Protein AF-A0A948DH48-F1 (afdb_monomer_lite)

Radius of gyration: 25.64 Å; chains: 1; bounding box: 51×53×88 Å

Sequence (160 aa):
MRPRLNHTTLLLLVTALALVAIILTGCGGGDRTSSSGTTPAGSTTSPGTAPTTPSGGTQPTAPQTGPATTPSGNETTDVEAASAAAVADAKATSPGLGDLRVLAVEVVGDWARVDMQPADGSADKASWLLRKVDGSWQVVDRGTTLLPADHPDAPPSVFQ

Structure (mmCIF, N/CA/C/O backbone):
data_AF-A0A948DH48-F1
#
_entry.id   AF-A0A948DH48-F1
#
loop_
_atom_site.group_PDB
_atom_site.id
_atom_site.type_symbol
_atom_site.label_atom_id
_atom_site.label_alt_id
_atom_site.label_comp_id
_atom_site.label_asym_id
_atom_site.label_entity_id
_atom_site.label_seq_id
_atom_site.pdbx_PDB_ins_code
_atom_site.Cartn_x
_atom_site.Cartn_y
_atom_site.Cartn_z
_atom_site.occupancy
_atom_site.B_iso_or_equiv
_atom_site.auth_seq_id
_atom_site.auth_comp_id
_atom_site.auth_asym_id
_atom_site.auth_atom_id
_atom_site.pdbx_PDB_model_num
ATOM 1 N N . MET A 1 1 ? 28.285 -14.414 42.733 1.00 48.72 1 MET A N 1
ATOM 2 C CA . MET A 1 1 ? 27.847 -13.518 41.640 1.00 48.72 1 MET A CA 1
ATOM 3 C C . MET A 1 1 ? 26.972 -14.333 40.698 1.00 48.72 1 MET A C 1
ATOM 5 O O . MET A 1 1 ? 27.466 -15.306 40.151 1.00 48.72 1 MET A O 1
ATOM 9 N N . ARG A 1 2 ? 25.666 -14.044 40.608 1.00 41.66 2 ARG A N 1
ATOM 10 C CA . ARG A 1 2 ? 24.741 -14.771 39.717 1.00 41.66 2 ARG A CA 1
ATOM 11 C C . ARG A 1 2 ? 24.618 -13.989 38.402 1.00 41.66 2 ARG A C 1
ATOM 13 O O . ARG A 1 2 ? 24.299 -12.802 38.484 1.00 41.66 2 ARG A O 1
ATOM 20 N N . PRO A 1 3 ? 24.879 -14.590 37.230 1.00 53.75 3 PRO A N 1
ATOM 21 C CA . PRO A 1 3 ? 24.702 -13.899 35.960 1.00 53.75 3 PRO A CA 1
ATOM 22 C C . PRO A 1 3 ? 23.211 -13.622 35.740 1.00 53.75 3 PRO A C 1
ATOM 24 O O . PRO A 1 3 ? 22.376 -14.517 35.876 1.00 53.75 3 PRO A O 1
ATOM 27 N N . ARG A 1 4 ? 22.868 -12.364 35.447 1.00 53.03 4 ARG A N 1
ATOM 28 C CA . ARG A 1 4 ? 21.520 -11.991 35.010 1.00 53.03 4 ARG A CA 1
ATOM 29 C C . ARG A 1 4 ? 21.376 -12.432 33.557 1.00 53.03 4 ARG A C 1
ATOM 31 O O . ARG A 1 4 ? 22.056 -11.905 32.684 1.00 53.03 4 ARG A O 1
ATOM 38 N N . LEU A 1 5 ? 20.544 -13.443 33.331 1.00 54.69 5 LEU A N 1
ATOM 39 C CA . LEU A 1 5 ? 20.201 -13.921 31.998 1.00 54.69 5 LEU A CA 1
ATOM 40 C C . LEU A 1 5 ? 19.277 -12.880 31.348 1.00 54.69 5 LEU A C 1
ATOM 42 O O . LEU A 1 5 ? 18.182 -12.621 31.849 1.00 54.69 5 LEU A O 1
ATOM 46 N N . ASN A 1 6 ? 19.744 -12.243 30.276 1.00 52.66 6 ASN A N 1
ATOM 47 C CA . ASN A 1 6 ? 18.990 -11.215 29.568 1.00 52.66 6 ASN A CA 1
ATOM 48 C C . ASN A 1 6 ? 17.821 -11.857 28.809 1.00 52.66 6 ASN A C 1
ATOM 50 O O . ASN A 1 6 ? 18.000 -12.829 28.076 1.00 52.66 6 ASN A O 1
ATOM 54 N N . HIS A 1 7 ? 16.624 -11.291 28.977 1.00 50.44 7 HIS A N 1
ATOM 55 C CA . HIS A 1 7 ? 15.368 -11.764 28.375 1.00 50.44 7 HIS A CA 1
ATOM 56 C C . HIS A 1 7 ? 15.462 -11.929 26.846 1.00 50.44 7 HIS A C 1
ATOM 58 O O . HIS A 1 7 ? 14.863 -12.831 26.266 1.00 50.44 7 HIS A O 1
ATOM 64 N N . THR A 1 8 ? 16.294 -11.110 26.204 1.00 52.72 8 THR A N 1
ATOM 65 C CA . THR A 1 8 ? 16.570 -11.128 24.764 1.00 52.72 8 THR A CA 1
ATOM 66 C C . THR A 1 8 ? 17.224 -12.427 24.287 1.00 52.72 8 THR A C 1
ATOM 68 O O . THR A 1 8 ? 16.989 -12.857 23.163 1.00 52.72 8 THR A O 1
ATOM 71 N N . THR A 1 9 ? 18.019 -13.086 25.134 1.00 54.59 9 THR A N 1
ATOM 72 C CA . THR A 1 9 ? 18.718 -14.330 24.776 1.00 54.59 9 THR A CA 1
ATOM 73 C C . THR A 1 9 ? 17.795 -15.548 24.849 1.00 54.59 9 THR A C 1
ATOM 75 O O . THR A 1 9 ? 17.996 -16.510 24.114 1.00 54.59 9 THR A O 1
ATOM 78 N N . LEU A 1 10 ? 16.753 -15.504 25.689 1.00 54.75 10 LEU A N 1
ATOM 79 C CA . LEU A 1 10 ? 15.770 -16.586 25.791 1.00 54.75 10 LEU A CA 1
ATOM 80 C C . LEU A 1 10 ? 14.852 -16.626 24.557 1.00 54.75 10 LEU A C 1
ATOM 82 O O . LEU A 1 10 ? 14.521 -17.702 24.068 1.00 54.75 10 LEU A O 1
ATOM 86 N N . LEU A 1 11 ? 14.482 -15.453 24.028 1.00 53.88 11 LEU A N 1
ATOM 87 C CA . LEU A 1 11 ? 13.540 -15.340 22.910 1.00 53.88 11 LEU A CA 1
ATOM 88 C C . LEU A 1 11 ? 14.125 -15.875 21.592 1.00 53.88 11 LEU A C 1
ATOM 90 O O . LEU A 1 11 ? 13.418 -16.522 20.829 1.00 53.88 11 LEU A O 1
ATOM 94 N N . LEU A 1 12 ? 15.430 -15.682 21.371 1.00 55.31 12 LEU A N 1
ATOM 95 C CA . LEU A 1 12 ? 16.155 -16.137 20.174 1.00 55.31 12 LEU A CA 1
ATOM 96 C C . LEU A 1 12 ? 16.252 -17.671 20.060 1.00 55.31 12 LEU A C 1
ATOM 98 O O . LEU A 1 12 ? 16.348 -18.210 18.960 1.00 55.31 12 LEU A O 1
ATOM 102 N N . LEU A 1 13 ? 16.215 -18.381 21.190 1.00 53.19 13 LEU A N 1
ATOM 103 C CA . LEU A 1 13 ? 16.349 -19.841 21.231 1.00 53.19 13 LEU A CA 1
ATOM 104 C C . LEU A 1 13 ? 15.022 -20.557 20.927 1.00 53.19 13 LEU A C 1
ATOM 106 O O . LEU A 1 13 ? 15.030 -21.665 20.397 1.00 53.19 13 LEU A O 1
ATOM 110 N N . VAL A 1 14 ? 13.884 -19.909 21.204 1.00 56.72 14 VAL A N 1
ATOM 111 C CA . VAL A 1 14 ? 12.546 -20.467 20.938 1.00 56.72 14 VAL A CA 1
ATOM 112 C C . VAL A 1 14 ? 12.178 -20.358 19.453 1.00 56.72 14 VAL A C 1
ATOM 114 O O . VAL A 1 14 ? 11.611 -21.297 18.897 1.00 56.72 14 VAL A O 1
ATOM 117 N N . THR A 1 15 ? 12.557 -19.275 18.768 1.00 54.25 15 THR A N 1
ATOM 118 C CA . THR A 1 15 ? 12.265 -19.087 17.333 1.00 54.25 15 THR A CA 1
ATOM 119 C C . THR A 1 15 ? 13.038 -20.048 16.430 1.00 54.25 15 THR A C 1
ATOM 121 O O . THR A 1 15 ? 12.503 -20.494 15.417 1.00 54.25 15 THR A O 1
ATOM 124 N N . ALA A 1 16 ? 14.262 -20.432 16.805 1.00 52.88 16 ALA A N 1
ATOM 125 C CA . ALA A 1 16 ? 15.068 -21.368 16.018 1.00 52.88 16 ALA A CA 1
ATOM 126 C C . ALA A 1 16 ? 14.474 -22.791 15.971 1.00 52.88 16 ALA A C 1
ATOM 128 O O . ALA A 1 16 ? 14.687 -23.512 14.998 1.00 52.88 16 ALA A O 1
ATOM 129 N N . LEU A 1 17 ? 13.697 -23.195 16.985 1.00 50.69 17 LEU A N 1
ATOM 130 C CA . LEU A 1 17 ? 13.110 -24.538 17.050 1.00 50.69 17 LEU A CA 1
ATOM 131 C C . LEU A 1 17 ? 11.826 -24.676 16.208 1.00 50.69 17 LEU A C 1
ATOM 133 O O . LEU A 1 17 ? 11.501 -25.775 15.766 1.00 50.69 17 LEU A O 1
ATOM 137 N N . ALA A 1 18 ? 11.117 -23.575 15.936 1.00 53.22 18 ALA A N 1
ATOM 138 C CA . ALA A 1 18 ? 9.868 -23.593 15.168 1.00 53.22 18 ALA A CA 1
ATOM 139 C C . ALA A 1 18 ? 10.085 -23.721 13.645 1.00 53.22 18 ALA A C 1
ATOM 141 O O . ALA A 1 18 ? 9.220 -24.241 12.943 1.00 53.22 18 ALA A O 1
ATOM 142 N N . LEU A 1 19 ? 11.248 -23.307 13.127 1.00 50.62 19 LEU A N 1
ATOM 143 C CA . LEU A 1 19 ? 11.520 -23.303 11.683 1.00 50.62 19 LEU A CA 1
ATOM 144 C C . LEU A 1 19 ? 11.799 -24.705 11.101 1.00 50.62 19 LEU A C 1
ATOM 146 O O . LEU A 1 19 ? 11.652 -24.920 9.902 1.00 50.62 19 LEU A O 1
ATOM 150 N N . VAL A 1 20 ? 12.176 -25.680 11.937 1.00 53.88 20 VAL A N 1
ATOM 151 C CA . VAL A 1 20 ? 12.542 -27.039 11.489 1.00 53.88 20 VAL A CA 1
ATOM 152 C C . VAL A 1 20 ? 11.309 -27.914 11.196 1.00 53.88 20 VAL A C 1
ATOM 154 O O . VAL A 1 20 ? 11.410 -28.894 10.462 1.00 53.88 20 VAL A O 1
ATOM 157 N N . ALA A 1 21 ? 10.120 -27.552 11.692 1.00 51.25 21 ALA A N 1
ATOM 158 C CA . ALA A 1 21 ? 8.915 -28.379 11.560 1.00 51.25 21 ALA A CA 1
ATOM 159 C C . ALA A 1 21 ? 8.152 -28.223 10.224 1.00 51.25 21 ALA A C 1
ATOM 161 O O . ALA A 1 21 ? 7.293 -29.049 9.923 1.00 51.25 21 ALA A O 1
ATOM 162 N N . ILE A 1 22 ? 8.444 -27.203 9.408 1.00 56.78 22 ILE A N 1
ATOM 163 C CA . ILE A 1 22 ? 7.608 -26.851 8.237 1.00 56.78 22 ILE A CA 1
ATOM 164 C C . ILE A 1 22 ? 8.054 -27.566 6.942 1.00 56.78 22 ILE A C 1
ATOM 166 O O . ILE A 1 22 ? 7.313 -27.619 5.968 1.00 56.78 22 ILE A O 1
ATOM 170 N N . ILE A 1 23 ? 9.223 -28.213 6.919 1.00 54.69 23 ILE A N 1
ATOM 171 C CA . ILE A 1 23 ? 9.813 -28.765 5.678 1.00 54.69 23 ILE A CA 1
ATOM 172 C C . ILE A 1 23 ? 9.351 -30.211 5.360 1.00 54.69 23 ILE A C 1
ATOM 174 O O . ILE A 1 23 ? 9.916 -30.867 4.489 1.00 54.69 23 ILE A O 1
ATOM 178 N N . LEU A 1 24 ? 8.333 -30.745 6.052 1.00 54.69 24 LEU A N 1
ATOM 179 C CA . LEU A 1 24 ? 7.914 -32.162 5.954 1.00 54.69 24 LEU A CA 1
ATOM 180 C C . LEU A 1 24 ? 6.470 -32.406 5.471 1.00 54.69 24 LEU A C 1
ATOM 182 O O . LEU A 1 24 ? 5.995 -33.538 5.505 1.00 54.69 24 LEU A O 1
ATOM 186 N N . THR A 1 25 ? 5.767 -31.395 4.964 1.00 60.28 25 THR A N 1
ATOM 187 C CA . THR A 1 25 ? 4.456 -31.562 4.301 1.00 60.28 25 THR A CA 1
ATOM 188 C C . THR A 1 25 ? 4.503 -30.848 2.954 1.00 60.28 25 THR A C 1
ATOM 190 O O . THR A 1 25 ? 4.739 -29.655 2.904 1.00 60.28 25 THR A O 1
ATOM 193 N N . GLY A 1 26 ? 4.332 -31.456 1.791 1.00 46.44 26 GLY A N 1
ATOM 194 C CA . GLY A 1 26 ? 4.020 -32.820 1.407 1.00 46.44 26 GLY A CA 1
ATOM 195 C C . GLY A 1 26 ? 3.822 -32.776 -0.109 1.00 46.44 26 GLY A C 1
ATOM 196 O O . GLY A 1 26 ? 3.038 -31.979 -0.615 1.00 46.44 26 GLY A O 1
ATOM 197 N N . CYS A 1 27 ? 4.583 -33.594 -0.831 1.00 56.59 27 CYS A N 1
ATOM 198 C CA . CYS A 1 27 ? 4.373 -33.884 -2.243 1.00 56.59 27 CYS A CA 1
ATOM 199 C C . CYS A 1 27 ? 3.009 -34.577 -2.401 1.00 56.59 27 CYS A C 1
ATOM 201 O O . CYS A 1 27 ? 2.744 -35.562 -1.713 1.00 56.59 27 CYS A O 1
ATOM 203 N N . GLY A 1 28 ? 2.147 -34.070 -3.279 1.00 49.44 28 GLY A N 1
ATOM 204 C CA . GLY A 1 28 ? 0.818 -34.627 -3.520 1.00 49.44 28 GLY A CA 1
ATOM 205 C C . GLY A 1 28 ? 0.346 -34.305 -4.928 1.00 49.44 28 GLY A C 1
ATOM 206 O O . GLY A 1 28 ? -0.387 -33.345 -5.133 1.00 49.44 28 GLY A O 1
ATOM 207 N N . GLY A 1 29 ? 0.828 -35.084 -5.896 1.00 51.12 29 GLY A N 1
ATOM 208 C CA . GLY A 1 29 ? 0.372 -35.039 -7.281 1.00 51.12 29 GLY A CA 1
ATOM 209 C C . GLY A 1 29 ? -1.050 -35.576 -7.461 1.00 51.12 29 GLY A C 1
ATOM 210 O O . GLY A 1 29 ? -1.546 -36.369 -6.661 1.00 51.12 29 GLY A O 1
ATOM 211 N N . GLY A 1 30 ? -1.678 -35.160 -8.559 1.00 45.44 30 GLY A N 1
ATOM 212 C CA . GLY A 1 30 ? -2.974 -35.653 -9.007 1.00 45.44 30 GLY A CA 1
ATOM 213 C C . GLY A 1 30 ? -3.288 -35.158 -10.416 1.00 45.44 30 GLY A C 1
ATOM 214 O O . GLY A 1 30 ? -3.809 -34.062 -10.591 1.00 45.44 30 GLY A O 1
ATOM 215 N N . ASP A 1 31 ? -2.933 -35.966 -11.413 1.00 49.75 31 ASP A N 1
ATOM 216 C CA . ASP A 1 31 ? -3.274 -35.776 -12.821 1.00 49.75 31 ASP A CA 1
ATOM 217 C C . ASP A 1 31 ? -4.766 -36.030 -13.137 1.00 49.75 31 ASP A C 1
ATOM 219 O O . ASP A 1 31 ? -5.429 -36.856 -12.512 1.00 49.75 31 ASP A O 1
ATOM 223 N N . ARG A 1 32 ? -5.170 -35.456 -14.282 1.00 49.25 32 ARG A N 1
ATOM 224 C CA . ARG A 1 32 ? -6.288 -35.790 -15.196 1.00 49.25 32 ARG A CA 1
ATOM 225 C C . ARG A 1 32 ? -7.692 -35.323 -14.808 1.00 49.25 32 ARG A C 1
ATOM 227 O O . ARG A 1 32 ? -8.291 -35.814 -13.864 1.00 49.25 32 ARG A O 1
ATOM 234 N N . THR A 1 33 ? -8.309 -34.566 -15.720 1.00 52.03 33 THR A N 1
ATOM 235 C CA . THR A 1 33 ? -9.432 -35.073 -16.535 1.00 52.03 33 THR A CA 1
ATOM 236 C C . THR A 1 33 ? -9.584 -34.222 -17.799 1.00 52.03 33 THR A C 1
ATOM 238 O O . THR A 1 33 ? -9.807 -33.017 -17.736 1.00 52.03 33 THR A O 1
ATOM 241 N N . SER A 1 34 ? -9.456 -34.875 -18.955 1.00 50.62 34 SER A N 1
ATOM 242 C CA . SER A 1 34 ? -9.863 -34.358 -20.260 1.00 50.62 34 SER A CA 1
ATOM 243 C C . SER A 1 34 ? -11.387 -34.325 -20.356 1.00 50.62 34 SER A C 1
ATOM 245 O O . SER A 1 34 ? -12.053 -35.278 -19.956 1.00 50.62 34 SER A O 1
ATOM 247 N N . SER A 1 35 ? -11.951 -33.301 -20.986 1.00 51.69 35 SER A N 1
ATOM 248 C CA . SER A 1 35 ? -13.254 -33.424 -21.641 1.00 51.69 35 SER A CA 1
ATOM 249 C C . SER A 1 35 ? -13.230 -32.671 -22.959 1.00 51.69 35 SER A C 1
ATOM 251 O O . SER A 1 35 ? -13.118 -31.451 -23.016 1.00 51.69 35 SER A O 1
ATOM 253 N N . SER A 1 36 ? -13.272 -33.471 -24.017 1.00 52.88 36 SER A N 1
ATOM 254 C CA . SER A 1 36 ? -13.459 -33.084 -25.404 1.00 52.88 36 SER A CA 1
ATOM 255 C C . SER A 1 36 ? -14.891 -32.594 -25.628 1.00 52.88 36 SER A C 1
ATOM 257 O O . SER A 1 36 ? -15.838 -33.215 -25.151 1.00 52.88 36 SER A O 1
ATOM 259 N N . GLY A 1 37 ? -15.047 -31.534 -26.419 1.00 45.78 37 GLY A N 1
ATOM 260 C CA . GLY A 1 37 ? -16.333 -31.069 -26.937 1.00 45.78 37 GLY A CA 1
ATOM 261 C C . GLY A 1 37 ? -16.129 -30.266 -28.223 1.00 45.78 37 GLY A C 1
ATOM 262 O O . GLY A 1 37 ? -15.739 -29.106 -28.186 1.00 45.78 37 GLY A O 1
ATOM 263 N N . THR A 1 38 ? -16.348 -30.931 -29.352 1.00 45.53 38 THR A N 1
ATOM 264 C CA . THR A 1 38 ? -16.116 -30.540 -30.759 1.00 45.53 38 THR A CA 1
ATOM 265 C C . THR A 1 38 ? -17.431 -29.946 -31.338 1.00 45.53 38 THR A C 1
ATOM 267 O O . THR A 1 38 ? -18.441 -30.634 -31.266 1.00 45.53 38 THR A O 1
ATOM 270 N N . THR A 1 39 ? -17.505 -28.650 -31.740 1.00 51.62 39 THR A N 1
ATOM 271 C CA . THR A 1 39 ? -17.541 -28.117 -33.156 1.00 51.62 39 THR A CA 1
ATOM 272 C C . THR A 1 39 ? -18.981 -27.971 -33.752 1.00 51.62 39 THR A C 1
ATOM 274 O O . THR A 1 39 ? -19.876 -28.615 -33.221 1.00 51.62 39 THR A O 1
ATOM 277 N N . PRO A 1 40 ? -19.269 -27.292 -34.902 1.00 61.12 40 PRO A N 1
ATOM 278 C CA . PRO A 1 40 ? -19.089 -25.889 -35.370 1.00 61.12 40 PRO A CA 1
ATOM 279 C C . PRO A 1 40 ? -20.391 -25.211 -35.945 1.00 61.12 40 PRO A C 1
ATOM 281 O O . PRO A 1 40 ? -21.474 -25.781 -35.878 1.00 61.12 40 PRO A O 1
ATOM 284 N N . ALA A 1 41 ? -20.194 -24.076 -36.660 1.00 44.56 41 ALA A N 1
ATOM 285 C CA . ALA A 1 41 ? -21.046 -23.357 -37.649 1.00 44.56 41 ALA A CA 1
ATOM 286 C C . ALA A 1 41 ? -22.045 -22.331 -37.072 1.00 44.56 41 ALA A C 1
ATOM 288 O O . ALA A 1 41 ? -22.711 -22.604 -36.089 1.00 44.56 41 ALA A O 1
ATOM 289 N N . GLY A 1 42 ? -22.249 -21.119 -37.598 1.00 43.75 42 GLY A N 1
ATOM 290 C CA . GLY A 1 42 ? -21.878 -20.436 -38.849 1.00 43.75 42 GLY A CA 1
ATOM 291 C C . GLY A 1 42 ? -22.971 -19.377 -39.101 1.00 43.75 42 GLY A C 1
ATOM 292 O O . GLY A 1 42 ? -24.148 -19.699 -38.977 1.00 43.75 42 GLY A O 1
ATOM 293 N N . SER A 1 43 ? -22.669 -18.089 -39.284 1.00 46.66 43 SER A N 1
ATOM 294 C CA . SER A 1 43 ? -22.810 -17.337 -40.554 1.00 46.66 43 SER A CA 1
ATOM 295 C C . SER A 1 43 ? -22.310 -15.907 -40.275 1.00 46.66 43 SER A C 1
ATOM 297 O O . SER A 1 43 ? -22.710 -15.312 -39.283 1.00 46.66 43 SER A O 1
ATOM 299 N N . THR A 1 44 ? -21.272 -15.385 -40.927 1.00 50.66 44 THR A N 1
ATOM 300 C CA . THR A 1 44 ? -21.265 -14.740 -42.255 1.00 50.66 44 THR A CA 1
ATOM 301 C C . THR A 1 44 ? -22.277 -13.598 -42.412 1.00 50.66 44 THR A C 1
ATOM 303 O O . THR A 1 44 ? -23.415 -13.841 -42.783 1.00 50.66 44 THR A O 1
ATOM 306 N N . THR A 1 45 ? -21.804 -12.357 -42.253 1.00 42.81 45 THR A N 1
ATOM 307 C CA . THR A 1 45 ? -22.101 -11.229 -43.160 1.00 42.81 45 THR A CA 1
ATOM 308 C C . THR A 1 45 ? -21.006 -10.166 -43.025 1.00 42.81 45 THR A C 1
ATOM 310 O O . THR A 1 45 ? -20.683 -9.715 -41.933 1.00 42.81 45 THR A O 1
ATOM 313 N N . SER A 1 46 ? -20.434 -9.800 -44.164 1.00 46.62 46 SER A N 1
ATOM 314 C CA . SER A 1 46 ? -19.515 -8.688 -44.458 1.00 46.62 46 SER A CA 1
ATOM 315 C C . SER A 1 46 ? -19.961 -8.167 -45.847 1.00 46.62 46 SER A C 1
ATOM 317 O O . SER A 1 46 ? -20.680 -8.926 -46.510 1.00 46.62 46 SER A O 1
ATOM 319 N N . PRO A 1 47 ? -19.564 -6.994 -46.389 1.00 63.34 47 PRO A N 1
ATOM 320 C CA . PRO A 1 47 ? -18.713 -5.918 -45.864 1.00 63.34 47 PRO A CA 1
ATOM 321 C C . PRO A 1 47 ? -19.313 -4.495 -46.049 1.00 63.34 47 PRO A C 1
ATOM 323 O O . PRO A 1 47 ? -20.311 -4.297 -46.738 1.00 63.34 47 PRO A O 1
ATOM 326 N N . GLY A 1 48 ? -18.645 -3.477 -45.495 1.00 38.22 48 GLY A N 1
ATOM 327 C CA . GLY A 1 48 ? -18.919 -2.061 -45.775 1.00 38.22 48 GLY A CA 1
ATOM 328 C C . GLY A 1 48 ? -17.746 -1.149 -45.401 1.00 38.22 48 GLY A C 1
ATOM 329 O O . GLY A 1 48 ? -17.659 -0.669 -44.279 1.00 38.22 48 GLY A O 1
ATOM 330 N N . THR A 1 49 ? -16.835 -0.966 -46.356 1.00 44.53 49 THR A N 1
ATOM 331 C CA . THR A 1 49 ? -15.705 -0.013 -46.458 1.00 44.53 49 THR A CA 1
ATOM 332 C C . THR A 1 49 ? -16.183 1.437 -46.199 1.00 44.53 49 THR A C 1
ATOM 334 O O . THR A 1 49 ? -17.295 1.769 -46.589 1.00 44.53 49 THR A O 1
ATOM 337 N N . ALA A 1 50 ? -15.451 2.375 -45.580 1.00 46.75 50 ALA A N 1
ATOM 338 C CA . ALA A 1 50 ? -1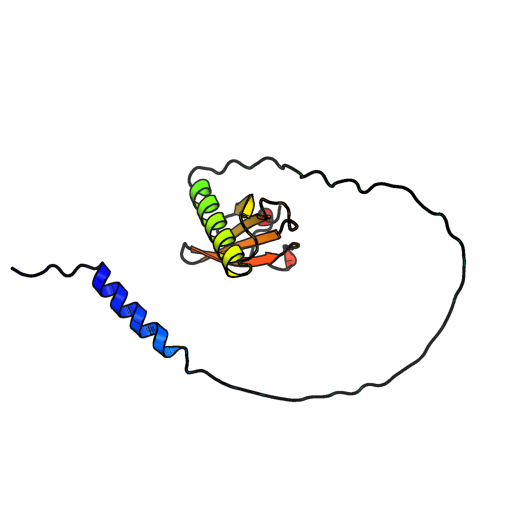4.160 2.940 -45.993 1.00 46.75 50 ALA A CA 1
ATOM 339 C C . ALA A 1 50 ? -13.589 3.919 -44.917 1.00 46.75 50 ALA A C 1
ATOM 341 O O . ALA A 1 50 ? -14.294 4.249 -43.964 1.00 46.75 50 ALA A O 1
ATOM 342 N N . PRO A 1 51 ? -12.321 4.370 -45.047 1.00 61.06 51 PRO A N 1
ATOM 343 C CA . PRO A 1 51 ? -11.488 4.882 -43.958 1.00 61.06 51 PRO A CA 1
ATOM 344 C C . PRO A 1 51 ? -11.392 6.416 -43.901 1.00 61.06 51 PRO A C 1
ATOM 346 O O . PRO A 1 51 ? -11.414 7.083 -44.933 1.00 61.06 51 PRO A O 1
ATOM 349 N N . THR A 1 52 ? -11.116 6.955 -42.711 1.00 45.31 52 THR A N 1
ATOM 350 C CA . THR A 1 52 ? -10.459 8.264 -42.545 1.00 45.31 52 THR A CA 1
ATOM 351 C C . THR A 1 52 ? -9.465 8.225 -41.386 1.00 45.31 52 THR A C 1
ATOM 353 O O . THR A 1 52 ? -9.814 7.966 -40.238 1.00 45.31 52 THR A O 1
ATOM 356 N N . THR A 1 53 ? -8.211 8.459 -41.756 1.00 48.12 53 THR A N 1
ATOM 357 C CA . THR A 1 53 ? -6.993 8.643 -40.957 1.00 48.12 53 THR A CA 1
ATOM 358 C C . THR A 1 53 ? -6.963 10.060 -40.312 1.00 48.12 53 THR A C 1
ATOM 360 O O . THR A 1 53 ? -7.923 10.812 -40.458 1.00 48.12 53 THR A O 1
ATOM 363 N N . PRO A 1 54 ? -5.862 10.493 -39.666 1.00 63.50 54 PRO A N 1
ATOM 364 C CA . PRO A 1 54 ? -5.624 10.534 -38.222 1.00 63.50 54 PRO A CA 1
ATOM 365 C C . PRO A 1 54 ? -5.630 11.964 -37.636 1.00 63.50 54 PRO A C 1
ATOM 367 O O . PRO A 1 54 ? -5.477 12.939 -38.365 1.00 63.50 54 PRO A O 1
ATOM 370 N N . SER A 1 55 ? -5.704 12.078 -36.308 1.00 42.94 55 SER A N 1
ATOM 371 C CA . SER A 1 55 ? -5.136 13.136 -35.433 1.00 42.94 55 SER A CA 1
ATOM 372 C C . SER A 1 55 ? -5.885 13.016 -34.108 1.00 42.94 55 SER A C 1
ATOM 374 O O . SER A 1 55 ? -7.105 13.034 -34.093 1.00 42.94 55 SER A O 1
ATOM 376 N N . GLY A 1 56 ? -5.260 12.753 -32.973 1.00 41.19 56 GLY A N 1
ATOM 377 C CA . GLY A 1 56 ? -4.150 13.505 -32.414 1.00 41.19 56 GLY A CA 1
ATOM 378 C C . GLY A 1 56 ? -4.629 13.912 -31.024 1.00 41.19 56 GLY A C 1
ATOM 379 O O . GLY A 1 56 ? -5.617 14.627 -30.903 1.00 41.19 56 GLY A O 1
ATOM 380 N N . GLY A 1 57 ? -3.992 13.378 -29.988 1.00 37.94 57 GLY A N 1
ATOM 381 C CA . GLY A 1 57 ? -4.393 13.639 -28.612 1.00 37.94 57 GLY A CA 1
ATOM 382 C C . GLY A 1 57 ? -4.164 12.450 -27.697 1.00 37.94 57 GLY A C 1
ATOM 383 O O . GLY A 1 57 ? -5.092 11.979 -27.051 1.00 37.94 57 GLY A O 1
ATOM 384 N N . THR A 1 58 ? -2.922 11.980 -27.595 1.00 44.81 58 THR A N 1
ATOM 385 C CA . THR A 1 58 ? -2.419 11.511 -26.302 1.00 44.81 58 THR A CA 1
ATOM 386 C C . THR A 1 58 ? -2.510 12.712 -25.368 1.00 44.81 58 THR A C 1
ATOM 388 O O . THR A 1 58 ? -1.594 13.526 -25.291 1.00 44.81 58 THR A O 1
ATOM 391 N N . GLN A 1 59 ? -3.668 12.898 -24.739 1.00 42.28 59 GLN A N 1
ATOM 392 C CA . GLN A 1 59 ? -3.769 13.783 -23.596 1.00 42.28 59 GLN A CA 1
ATOM 393 C C . GLN A 1 59 ? -3.012 13.070 -22.474 1.00 42.28 59 GLN A C 1
ATOM 395 O O . GLN A 1 59 ? -3.406 11.964 -22.099 1.00 42.28 59 GLN A O 1
ATOM 400 N N . PRO A 1 60 ? -1.914 13.638 -21.950 1.00 44.56 60 PRO A N 1
ATOM 401 C CA . PRO A 1 60 ? -1.380 13.172 -20.689 1.00 44.56 60 PRO A CA 1
ATOM 402 C C . PRO A 1 60 ? -2.506 13.382 -19.683 1.00 44.56 60 PRO A C 1
ATOM 404 O O . PRO A 1 60 ? -2.937 14.519 -19.469 1.00 44.56 60 PRO A O 1
ATOM 407 N N . THR A 1 61 ? -3.029 12.306 -19.102 1.00 42.03 61 THR A N 1
ATOM 408 C CA . THR A 1 61 ? -3.762 12.422 -17.846 1.00 42.03 61 THR A CA 1
ATOM 409 C C . THR A 1 61 ? -2.770 13.054 -16.885 1.00 42.03 61 THR A C 1
ATOM 411 O O . THR A 1 61 ? -1.812 12.413 -16.456 1.00 42.03 61 THR A O 1
ATOM 414 N N . ALA A 1 62 ? -2.921 14.361 -16.667 1.00 41.62 62 ALA A N 1
ATOM 415 C CA . ALA A 1 62 ? -2.133 15.089 -15.696 1.00 41.62 62 ALA A CA 1
ATOM 416 C C . ALA A 1 62 ? -2.195 14.304 -14.378 1.00 41.62 62 ALA A C 1
ATOM 418 O O . ALA A 1 62 ? -3.277 13.809 -14.041 1.00 41.62 62 ALA A O 1
ATOM 419 N N . PRO A 1 63 ? -1.082 14.168 -13.640 1.00 43.62 63 PRO A N 1
ATOM 420 C CA . PRO A 1 63 ? -1.138 13.655 -12.285 1.00 43.62 63 PRO A CA 1
ATOM 421 C C . PRO A 1 63 ? -2.181 14.487 -11.542 1.00 43.62 63 PRO A C 1
ATOM 423 O O . PRO A 1 63 ? -1.999 15.692 -11.356 1.00 43.62 63 PRO A O 1
ATOM 426 N N . GLN A 1 64 ? -3.313 13.875 -11.190 1.00 40.62 64 GLN A N 1
ATOM 427 C CA . GLN A 1 64 ? -4.208 14.465 -10.212 1.00 40.62 64 GLN A CA 1
ATOM 428 C C . GLN A 1 64 ? -3.436 14.449 -8.901 1.00 40.62 64 GLN A C 1
ATOM 430 O O . GLN A 1 64 ? -3.453 13.477 -8.154 1.00 40.62 64 GLN A O 1
ATOM 435 N N . THR A 1 65 ? -2.725 15.541 -8.646 1.00 43.25 65 THR A N 1
ATOM 436 C CA . THR A 1 65 ? -2.324 15.937 -7.306 1.00 43.25 65 THR A CA 1
ATOM 437 C C . THR A 1 65 ? -3.617 16.298 -6.582 1.00 43.25 65 THR A C 1
ATOM 439 O O . THR A 1 65 ? -4.018 17.460 -6.529 1.00 43.25 65 THR A O 1
ATOM 442 N N . GLY A 1 66 ? -4.335 15.273 -6.118 1.00 42.97 66 GLY A N 1
ATOM 443 C CA . GLY A 1 66 ? -5.376 15.447 -5.119 1.00 4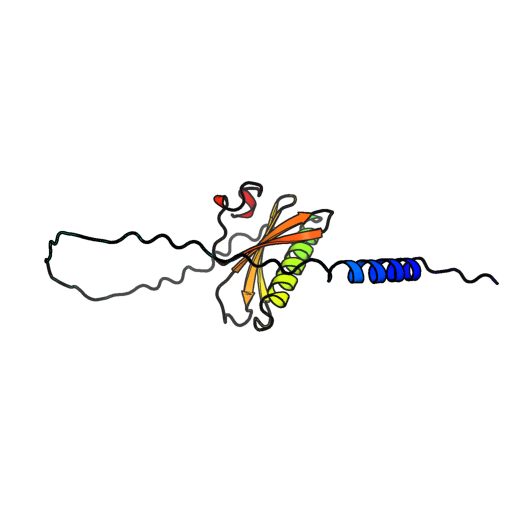2.97 66 GLY A CA 1
ATOM 444 C C . GLY A 1 66 ? -4.772 16.131 -3.888 1.00 42.97 66 GLY A C 1
ATOM 445 O O . GLY A 1 66 ? -3.556 16.048 -3.675 1.00 42.97 66 GLY A O 1
ATOM 446 N N . PRO A 1 67 ? -5.575 16.867 -3.106 1.00 39.25 67 PRO A N 1
ATOM 447 C CA . PRO A 1 67 ? -5.089 17.457 -1.871 1.00 39.25 67 PRO A CA 1
ATOM 448 C C . PRO A 1 67 ? -4.492 16.344 -1.009 1.00 39.25 67 PRO A C 1
ATOM 450 O O . PRO A 1 67 ? -5.177 15.383 -0.678 1.00 39.25 67 PRO A O 1
ATOM 453 N N . ALA A 1 68 ? -3.206 16.469 -0.683 1.00 49.16 68 ALA A N 1
ATOM 454 C CA . ALA A 1 68 ? -2.564 15.608 0.293 1.00 49.16 68 ALA A CA 1
ATOM 455 C C . ALA A 1 68 ? -3.279 15.829 1.629 1.00 49.16 68 ALA A C 1
ATOM 457 O O . ALA A 1 68 ? -3.093 16.862 2.283 1.00 49.16 68 ALA A O 1
ATOM 458 N N . THR A 1 69 ? -4.156 14.898 1.993 1.00 47.78 69 THR A N 1
ATOM 459 C CA . THR A 1 69 ? -4.819 14.889 3.291 1.00 47.78 69 THR A CA 1
ATOM 460 C C . THR A 1 69 ? -3.717 14.851 4.339 1.00 47.78 69 THR A C 1
ATOM 462 O O . THR A 1 69 ? -2.867 13.965 4.327 1.00 47.78 69 THR A O 1
ATOM 465 N N . THR A 1 70 ? -3.644 15.884 5.178 1.00 45.69 70 THR A N 1
ATOM 466 C CA . THR A 1 70 ? -2.609 15.975 6.211 1.00 45.69 70 THR A CA 1
ATOM 467 C C . THR A 1 70 ? -3.010 15.048 7.358 1.00 45.69 70 THR A C 1
ATOM 469 O O . THR 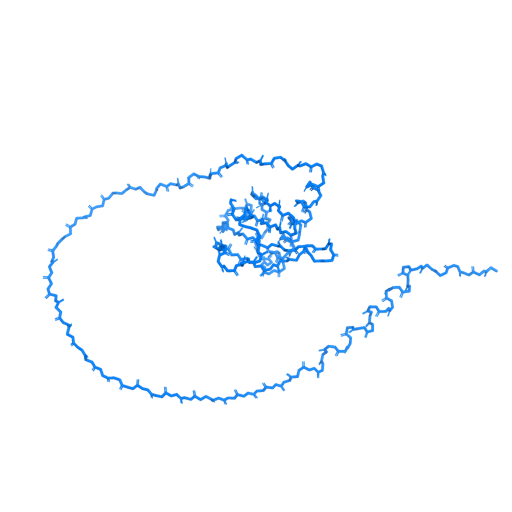A 1 70 ? -4.045 15.311 7.973 1.00 45.69 70 THR A O 1
ATOM 472 N N . PRO A 1 71 ? -2.239 13.986 7.647 1.00 49.50 71 PRO A N 1
ATOM 473 C CA . PRO A 1 71 ? -2.577 13.046 8.703 1.00 49.50 71 PRO A CA 1
ATOM 474 C C . PRO A 1 71 ? -2.471 13.715 10.081 1.00 49.50 71 PRO A C 1
ATOM 476 O O . PRO A 1 71 ? -1.533 14.461 10.375 1.00 49.50 71 PRO A O 1
ATOM 479 N N . SER A 1 72 ? -3.452 13.445 10.936 1.00 46.91 72 SER A N 1
ATOM 480 C CA . SER A 1 72 ? -3.450 13.767 12.360 1.00 46.91 72 SER A CA 1
ATOM 481 C C . SER A 1 72 ? -2.327 12.985 13.064 1.00 46.91 72 SER A C 1
ATOM 483 O O . SER A 1 72 ? -1.911 11.933 12.596 1.00 46.91 72 SER A O 1
ATOM 485 N N . GLY A 1 73 ? -1.788 13.459 14.191 1.00 44.66 73 GLY A N 1
ATOM 486 C CA . GLY A 1 73 ? -0.495 12.985 14.735 1.00 44.66 73 GLY A CA 1
ATOM 487 C C . GLY A 1 73 ? -0.314 11.467 14.966 1.00 44.66 73 GLY A C 1
ATOM 488 O O . GLY A 1 73 ? 0.823 11.005 14.962 1.00 44.66 73 GLY A O 1
ATOM 489 N N . ASN A 1 74 ? -1.396 10.690 15.119 1.00 60.44 74 ASN A N 1
ATOM 490 C CA . ASN A 1 74 ? -1.344 9.218 15.158 1.00 60.44 74 ASN A CA 1
ATOM 491 C C . ASN A 1 74 ? -1.367 8.574 13.758 1.00 60.44 74 ASN A C 1
ATOM 493 O O . ASN A 1 74 ? -0.756 7.528 13.557 1.00 60.44 74 ASN A O 1
ATOM 497 N N . GLU A 1 75 ? -2.032 9.204 12.788 1.00 62.44 75 GLU A N 1
ATOM 498 C CA . GLU A 1 75 ? -2.037 8.777 11.386 1.00 62.44 75 GLU A CA 1
ATOM 499 C C . GLU A 1 75 ? -0.639 8.898 10.773 1.00 62.44 75 GLU A C 1
ATOM 501 O O . GLU A 1 75 ? -0.281 8.082 9.936 1.00 62.44 75 GLU A O 1
ATOM 506 N N . THR A 1 76 ? 0.201 9.835 11.227 1.00 77.06 76 THR A N 1
ATOM 507 C CA . THR A 1 76 ? 1.582 9.963 10.726 1.00 77.06 76 THR A CA 1
ATOM 508 C C . THR A 1 76 ? 2.399 8.685 10.941 1.00 77.06 76 THR A C 1
ATOM 510 O O . THR A 1 76 ? 3.123 8.263 10.041 1.00 77.06 76 THR A O 1
ATOM 513 N N . THR A 1 77 ? 2.262 8.031 12.101 1.00 89.19 77 THR A N 1
ATOM 514 C CA . THR A 1 77 ? 2.957 6.762 12.380 1.00 89.19 77 THR A CA 1
ATOM 515 C C . THR A 1 77 ? 2.402 5.615 11.540 1.00 89.19 77 THR A C 1
ATOM 517 O O . THR A 1 77 ? 3.171 4.789 11.051 1.00 89.19 77 THR A O 1
ATOM 520 N N . ASP A 1 78 ? 1.086 5.565 11.335 1.00 93.19 78 ASP A N 1
ATOM 521 C CA . ASP A 1 78 ? 0.461 4.514 10.530 1.00 93.19 78 ASP A CA 1
ATOM 522 C C . ASP A 1 78 ? 0.741 4.674 9.032 1.00 93.19 78 ASP A C 1
ATOM 524 O O . ASP A 1 78 ? 1.016 3.681 8.364 1.00 93.19 78 ASP A O 1
ATOM 528 N N . VAL A 1 79 ? 0.779 5.908 8.523 1.00 94.94 79 VAL A N 1
ATOM 529 C CA . VAL A 1 79 ? 1.194 6.231 7.150 1.00 94.94 79 VAL A CA 1
ATOM 530 C C . VAL A 1 79 ? 2.632 5.777 6.900 1.00 94.94 79 VAL A C 1
ATOM 532 O O . VAL A 1 79 ? 2.898 5.119 5.892 1.00 94.94 79 VAL A O 1
ATOM 535 N N . GLU A 1 80 ? 3.562 6.083 7.810 1.00 95.38 80 GLU A N 1
ATOM 536 C CA . GLU A 1 80 ? 4.961 5.659 7.685 1.00 95.38 80 GLU A CA 1
ATOM 537 C C . GLU A 1 80 ? 5.088 4.130 7.738 1.00 95.38 80 GLU A C 1
ATOM 539 O O . GLU A 1 80 ? 5.749 3.534 6.887 1.00 95.38 80 GLU A O 1
ATOM 544 N N . ALA A 1 81 ? 4.411 3.480 8.689 1.00 96.50 81 ALA A N 1
ATOM 545 C CA . ALA A 1 81 ? 4.464 2.032 8.854 1.00 96.50 81 ALA A CA 1
ATOM 546 C C . ALA A 1 81 ? 3.839 1.277 7.666 1.00 96.50 81 ALA A C 1
ATOM 548 O O . ALA A 1 81 ? 4.424 0.304 7.185 1.00 96.50 81 ALA A O 1
ATOM 549 N N . ALA A 1 82 ? 2.691 1.735 7.155 1.00 97.38 82 ALA A N 1
ATOM 550 C CA . ALA A 1 82 ? 2.051 1.164 5.972 1.00 97.38 82 ALA A CA 1
ATOM 551 C C . ALA A 1 82 ? 2.924 1.354 4.723 1.00 97.38 82 ALA A C 1
ATOM 553 O O . ALA A 1 82 ? 3.134 0.408 3.962 1.00 97.38 82 ALA A O 1
ATOM 554 N N . SER A 1 83 ? 3.507 2.546 4.549 1.00 97.44 83 SER A N 1
ATOM 555 C CA . SER A 1 83 ? 4.438 2.828 3.449 1.00 97.44 83 SER A CA 1
ATOM 556 C C . SER A 1 83 ? 5.672 1.932 3.512 1.00 97.44 83 SER A C 1
ATOM 558 O O . SER A 1 83 ? 6.075 1.359 2.502 1.00 97.44 83 SER A O 1
ATOM 560 N N . ALA A 1 84 ? 6.263 1.768 4.697 1.00 97.19 84 ALA A N 1
ATOM 561 C CA . ALA A 1 84 ? 7.425 0.910 4.895 1.00 97.19 84 ALA A CA 1
ATOM 562 C C . ALA A 1 84 ? 7.112 -0.558 4.568 1.00 97.19 84 ALA A C 1
ATOM 564 O O . ALA A 1 84 ? 7.907 -1.214 3.893 1.00 97.19 84 ALA A O 1
ATOM 565 N N . ALA A 1 85 ? 5.947 -1.057 4.992 1.00 97.94 85 ALA A N 1
ATOM 566 C CA . ALA A 1 85 ? 5.493 -2.408 4.672 1.00 97.94 85 ALA A CA 1
ATOM 567 C C . ALA A 1 85 ? 5.291 -2.602 3.159 1.00 97.94 85 ALA A C 1
ATOM 569 O O . ALA A 1 85 ? 5.771 -3.589 2.599 1.00 97.94 85 ALA A O 1
ATOM 570 N N . ALA A 1 86 ? 4.662 -1.637 2.483 1.00 97.88 86 ALA A N 1
ATOM 571 C CA . ALA A 1 86 ? 4.466 -1.676 1.037 1.00 97.88 86 ALA A CA 1
ATOM 572 C C . ALA A 1 86 ? 5.804 -1.666 0.277 1.00 97.88 86 ALA A C 1
ATOM 574 O O . ALA A 1 86 ? 6.022 -2.488 -0.612 1.00 97.88 86 ALA A O 1
ATOM 575 N N . VAL A 1 87 ? 6.741 -0.787 0.655 1.00 97.25 87 VAL A N 1
ATOM 576 C CA . VAL A 1 87 ? 8.083 -0.724 0.049 1.00 97.25 87 VAL A CA 1
ATOM 577 C C . VAL A 1 87 ? 8.854 -2.026 0.271 1.00 97.25 87 VAL A C 1
ATOM 579 O O . VAL A 1 87 ? 9.529 -2.501 -0.645 1.00 97.25 87 VAL A O 1
ATOM 582 N N . ALA A 1 88 ? 8.773 -2.607 1.470 1.00 97.19 88 ALA A N 1
ATOM 583 C CA . ALA A 1 88 ? 9.427 -3.874 1.778 1.00 97.19 88 ALA A CA 1
ATOM 584 C C . ALA A 1 88 ? 8.893 -5.010 0.892 1.00 97.19 88 ALA A C 1
ATOM 586 O O . ALA A 1 88 ? 9.689 -5.746 0.308 1.00 97.19 88 ALA A O 1
ATOM 587 N N . ASP A 1 89 ? 7.572 -5.108 0.731 1.00 97.62 89 ASP A N 1
ATOM 588 C CA . ASP A 1 89 ? 6.938 -6.088 -0.153 1.00 97.62 89 ASP A CA 1
ATOM 589 C C . ASP A 1 89 ? 7.309 -5.870 -1.630 1.00 97.62 89 ASP A C 1
ATOM 591 O O . ASP A 1 89 ? 7.694 -6.813 -2.328 1.00 97.62 89 ASP A O 1
ATOM 595 N N . ALA A 1 90 ? 7.279 -4.623 -2.106 1.00 96.12 90 ALA A N 1
ATOM 596 C CA . ALA A 1 90 ? 7.655 -4.284 -3.475 1.00 96.12 90 ALA A CA 1
ATOM 597 C C . ALA A 1 90 ? 9.105 -4.696 -3.787 1.00 96.12 90 ALA A C 1
ATOM 599 O O . ALA A 1 90 ? 9.374 -5.331 -4.808 1.00 96.12 90 ALA A O 1
ATOM 600 N N . LYS A 1 91 ? 10.043 -4.414 -2.874 1.00 95.06 91 LYS A N 1
ATOM 601 C CA . LYS A 1 91 ? 11.450 -4.821 -3.017 1.00 95.06 91 LYS A CA 1
ATOM 602 C C . LYS A 1 91 ? 11.637 -6.333 -2.926 1.00 95.06 91 LYS A C 1
ATOM 604 O O . LYS A 1 91 ? 12.460 -6.883 -3.655 1.00 95.06 91 LYS A O 1
ATOM 609 N N . ALA A 1 92 ? 10.885 -7.008 -2.057 1.00 96.00 92 ALA A N 1
ATOM 610 C CA . ALA A 1 92 ? 10.952 -8.460 -1.917 1.00 96.00 92 ALA A CA 1
ATOM 611 C C . ALA A 1 92 ? 10.460 -9.181 -3.179 1.00 96.00 92 ALA A C 1
ATOM 613 O O . ALA A 1 92 ? 11.007 -10.213 -3.565 1.00 96.00 92 ALA A O 1
ATOM 614 N N . THR A 1 93 ? 9.440 -8.633 -3.834 1.00 93.75 93 THR A N 1
ATOM 615 C CA . THR A 1 93 ? 8.782 -9.280 -4.976 1.00 93.75 93 THR A CA 1
ATOM 616 C C . THR A 1 93 ? 9.298 -8.820 -6.327 1.00 93.75 93 THR A C 1
ATOM 618 O O . THR A 1 93 ? 9.088 -9.495 -7.333 1.00 93.75 93 THR A O 1
ATOM 621 N N . SER A 1 94 ? 10.016 -7.703 -6.371 1.00 90.69 94 SER A N 1
ATOM 622 C CA . SER A 1 94 ? 10.634 -7.169 -7.579 1.00 90.69 94 SER A CA 1
ATOM 623 C C . SER A 1 94 ? 11.962 -6.484 -7.233 1.00 90.69 94 SER A C 1
ATOM 625 O O . SER A 1 94 ? 12.058 -5.256 -7.229 1.00 90.69 94 SER A O 1
ATOM 627 N N . PRO A 1 95 ? 13.030 -7.268 -6.979 1.00 88.75 95 PRO A N 1
ATOM 628 C CA . PRO A 1 95 ? 14.323 -6.747 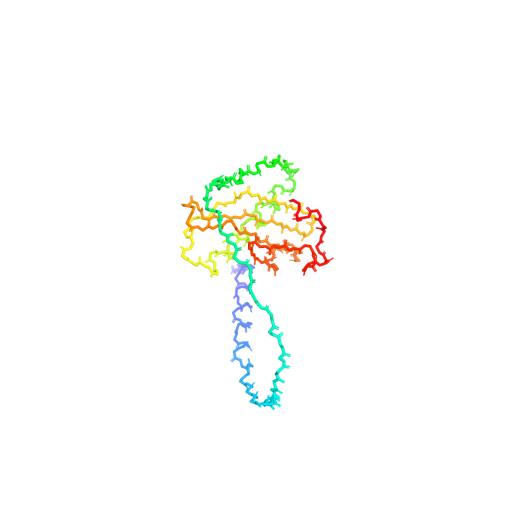-6.520 1.00 88.75 95 PRO A CA 1
ATOM 629 C C . PRO A 1 95 ? 15.032 -5.837 -7.539 1.00 88.75 95 PRO A C 1
ATOM 631 O O . PRO A 1 95 ? 16.004 -5.172 -7.193 1.00 88.75 95 PRO A O 1
ATOM 634 N N . GLY A 1 96 ? 14.560 -5.799 -8.790 1.00 90.12 96 GLY A N 1
ATOM 635 C CA . GLY A 1 96 ? 15.082 -4.937 -9.851 1.00 90.12 96 GLY A CA 1
ATOM 636 C C . GLY A 1 96 ? 14.426 -3.555 -9.960 1.00 90.12 96 GLY A C 1
ATOM 637 O O . GLY A 1 96 ? 14.891 -2.765 -10.772 1.00 90.12 96 GLY A O 1
ATOM 638 N N . LEU A 1 97 ? 13.384 -3.243 -9.173 1.00 84.06 97 LEU A N 1
ATOM 639 C CA . LEU A 1 97 ? 12.616 -1.983 -9.277 1.00 84.06 97 LEU A CA 1
ATOM 640 C C . LEU A 1 97 ? 13.394 -0.712 -8.882 1.00 84.06 97 LEU A C 1
ATOM 642 O O . LEU A 1 97 ? 12.859 0.387 -9.000 1.00 84.06 97 LEU A O 1
ATOM 646 N N . GLY A 1 98 ? 14.640 -0.839 -8.418 1.00 91.50 98 GLY A N 1
ATOM 647 C CA . GLY A 1 98 ? 15.439 0.298 -7.967 1.00 91.50 98 GLY A CA 1
ATOM 648 C C . GLY A 1 98 ? 14.808 1.017 -6.771 1.00 91.50 98 GLY A C 1
ATOM 649 O O . GLY A 1 98 ? 14.179 0.399 -5.904 1.00 91.50 98 GLY A O 1
ATOM 650 N N . ASP A 1 99 ? 15.010 2.331 -6.705 1.00 94.31 99 ASP A N 1
ATOM 651 C CA . ASP A 1 99 ? 14.392 3.164 -5.678 1.00 94.31 99 ASP A CA 1
ATOM 652 C C . ASP A 1 99 ? 12.918 3.415 -6.000 1.00 94.31 99 ASP A C 1
ATOM 654 O O . ASP A 1 99 ? 12.555 3.760 -7.123 1.00 94.31 99 ASP A O 1
ATOM 658 N N . LEU A 1 100 ? 12.064 3.280 -4.987 1.00 95.06 100 LEU A N 1
ATOM 659 C CA . LEU A 1 100 ? 10.627 3.508 -5.096 1.00 95.06 100 LEU A CA 1
ATOM 660 C C . LEU A 1 100 ? 10.263 4.859 -4.489 1.00 95.06 100 LEU A C 1
ATOM 662 O O . LEU A 1 100 ? 10.758 5.237 -3.426 1.00 95.06 100 LEU A O 1
ATOM 666 N N . ARG A 1 101 ? 9.353 5.570 -5.150 1.00 95.88 101 ARG A N 1
ATOM 667 C CA . ARG A 1 101 ? 8.731 6.794 -4.656 1.00 95.88 101 ARG A CA 1
ATOM 668 C C . ARG A 1 101 ? 7.291 6.490 -4.260 1.00 95.88 101 ARG A C 1
ATOM 670 O O . ARG A 1 101 ? 6.503 6.053 -5.096 1.00 95.88 101 ARG A O 1
ATOM 677 N N . VAL A 1 102 ? 6.949 6.793 -3.011 1.00 96.50 102 VAL A N 1
ATOM 678 C CA . VAL A 1 102 ? 5.559 6.822 -2.543 1.00 96.50 102 VAL A CA 1
ATOM 679 C C . VAL A 1 102 ? 4.895 8.092 -3.072 1.00 96.50 102 VAL A C 1
ATOM 681 O O . VAL A 1 102 ? 5.445 9.186 -2.938 1.00 96.50 102 VAL A O 1
ATOM 684 N N . LEU A 1 103 ? 3.745 7.938 -3.721 1.00 95.38 103 LEU A N 1
ATOM 685 C CA . LEU A 1 103 ? 2.990 9.023 -4.345 1.00 95.38 103 LEU A CA 1
ATOM 686 C C . LEU A 1 103 ? 1.811 9.458 -3.481 1.00 95.38 103 LEU A C 1
ATOM 688 O O . LEU A 1 103 ? 1.585 10.653 -3.316 1.00 95.38 103 LEU A O 1
ATOM 692 N N . ALA A 1 104 ? 1.074 8.488 -2.948 1.00 94.81 104 ALA A N 1
ATOM 693 C CA . ALA A 1 104 ? -0.076 8.720 -2.092 1.00 94.81 104 ALA A CA 1
ATOM 694 C C . ALA A 1 104 ? -0.197 7.591 -1.070 1.00 94.81 104 ALA A C 1
ATOM 696 O O . ALA A 1 104 ? 0.174 6.447 -1.344 1.00 94.81 104 ALA A O 1
ATOM 697 N N . VAL A 1 105 ? -0.711 7.939 0.105 1.00 96.12 105 VAL A N 1
ATOM 698 C CA . VAL A 1 105 ? -1.020 6.996 1.173 1.00 96.12 105 VAL A CA 1
ATOM 699 C C . VAL A 1 105 ? -2.360 7.399 1.752 1.00 96.12 105 VAL A C 1
ATOM 701 O O . VAL A 1 105 ? -2.497 8.520 2.231 1.00 96.12 105 VAL A O 1
ATOM 704 N N . GLU A 1 106 ? -3.316 6.485 1.711 1.00 96.25 106 GLU A N 1
ATOM 705 C CA . GLU A 1 106 ? -4.627 6.649 2.327 1.00 96.25 106 GLU A CA 1
ATOM 706 C C . GLU A 1 106 ? -4.754 5.609 3.436 1.00 96.25 106 GLU A C 1
ATOM 708 O O . GLU A 1 106 ? -4.580 4.420 3.176 1.00 96.25 106 GLU A O 1
ATOM 713 N N . VAL A 1 107 ? -5.022 6.035 4.671 1.00 96.38 107 VAL A N 1
ATOM 714 C CA . VAL A 1 107 ? -5.193 5.140 5.826 1.00 96.38 107 VAL A CA 1
ATOM 715 C C . VAL A 1 107 ? -6.592 5.335 6.387 1.00 96.38 107 VAL A C 1
ATOM 717 O O . VAL A 1 107 ? -6.969 6.436 6.771 1.00 96.38 107 VAL A O 1
ATOM 720 N N . VAL A 1 108 ? -7.362 4.253 6.469 1.00 96.06 108 VAL A N 1
ATOM 721 C CA . VAL A 1 108 ? -8.729 4.258 6.991 1.00 96.06 108 VAL A CA 1
ATOM 722 C C . VAL A 1 108 ? -8.893 3.111 7.982 1.00 96.06 108 VAL A C 1
ATOM 724 O O . VAL A 1 108 ? -9.122 1.960 7.605 1.00 96.06 108 VAL A O 1
ATOM 727 N N . GLY A 1 109 ? -8.805 3.432 9.274 1.00 95.12 109 GLY A N 1
ATOM 728 C CA . GLY A 1 109 ? -8.873 2.433 10.341 1.00 95.12 109 GLY A CA 1
ATOM 729 C C . GLY A 1 109 ? -7.747 1.406 10.209 1.00 95.12 109 GLY A C 1
ATOM 730 O O . GLY A 1 109 ? -6.575 1.767 10.216 1.00 95.12 109 GLY A O 1
ATOM 731 N N . ASP A 1 110 ? -8.110 0.133 10.056 1.00 97.19 110 ASP A N 1
ATOM 732 C CA . ASP A 1 110 ? -7.161 -0.976 9.896 1.00 97.19 110 ASP A CA 1
ATOM 733 C C . ASP A 1 110 ? -6.799 -1.265 8.431 1.00 97.19 110 ASP A C 1
ATOM 735 O O . ASP A 1 110 ? -6.244 -2.319 8.134 1.00 97.19 110 ASP A O 1
ATOM 739 N N . TRP A 1 111 ? -7.117 -0.365 7.502 1.00 98.00 111 TRP A N 1
ATOM 740 C CA . TRP A 1 111 ? -6.788 -0.505 6.084 1.00 98.00 111 TRP A CA 1
ATOM 741 C C . TRP A 1 111 ? -5.934 0.653 5.601 1.00 98.00 111 TRP A C 1
ATOM 743 O O . TRP A 1 111 ? -6.093 1.783 6.059 1.00 98.00 111 TRP A O 1
ATOM 753 N N . ALA A 1 112 ? -5.048 0.376 4.653 1.00 98.12 112 ALA A N 1
ATOM 754 C CA . ALA A 1 112 ? -4.268 1.401 3.988 1.00 98.12 112 ALA A CA 1
ATOM 755 C C . ALA A 1 112 ? -4.094 1.085 2.505 1.00 98.12 112 ALA A C 1
ATOM 757 O O . ALA A 1 112 ? -3.934 -0.074 2.126 1.00 98.12 112 ALA A O 1
ATOM 758 N N . ARG A 1 113 ? -4.072 2.120 1.670 1.00 97.75 113 ARG A N 1
ATOM 759 C CA . ARG A 1 113 ? -3.659 2.042 0.273 1.00 97.75 113 ARG A CA 1
ATOM 760 C C . ARG A 1 113 ? -2.412 2.884 0.084 1.00 97.75 113 ARG A C 1
ATOM 762 O O . ARG A 1 11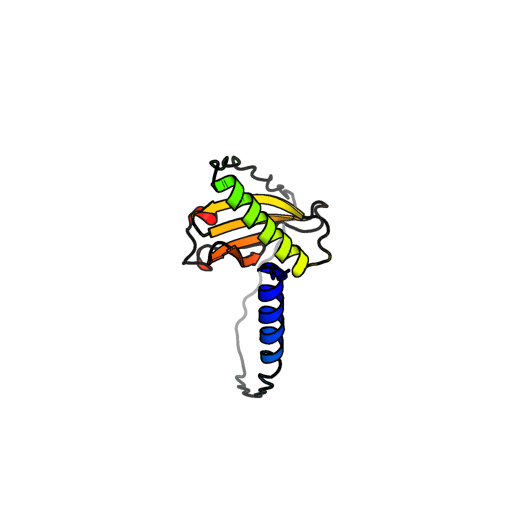3 ? -2.400 4.061 0.427 1.00 97.75 113 ARG A O 1
ATOM 769 N N . VAL A 1 114 ? -1.374 2.283 -0.481 1.00 98.06 114 VAL A N 1
ATOM 770 C CA . VAL A 1 114 ? -0.110 2.953 -0.787 1.00 98.06 114 VAL A CA 1
ATOM 771 C C . VAL A 1 114 ? 0.114 2.890 -2.288 1.00 98.06 114 VAL A C 1
ATOM 773 O O . VAL A 1 114 ? 0.286 1.815 -2.858 1.00 98.06 114 VAL A O 1
ATOM 776 N N . ASP A 1 115 ? 0.140 4.048 -2.928 1.00 97.12 115 ASP A N 1
ATOM 777 C CA . ASP A 1 115 ? 0.450 4.187 -4.344 1.00 97.12 115 ASP A CA 1
ATOM 778 C C . ASP A 1 115 ? 1.939 4.501 -4.508 1.00 97.12 115 ASP A C 1
ATOM 780 O O . ASP A 1 115 ? 2.446 5.474 -3.943 1.00 97.12 115 ASP A O 1
ATOM 784 N N . MET A 1 116 ? 2.650 3.698 -5.298 1.00 97.38 116 MET A N 1
ATOM 785 C CA . MET A 1 116 ? 4.087 3.855 -5.529 1.00 97.38 116 MET A CA 1
ATOM 786 C C . MET A 1 116 ? 4.447 3.685 -6.998 1.00 97.38 116 MET A C 1
ATOM 788 O O . MET A 1 116 ? 3.747 3.027 -7.764 1.00 97.38 116 MET A O 1
ATOM 792 N N . GLN A 1 117 ? 5.591 4.242 -7.375 1.00 95.88 117 GLN A N 1
ATOM 793 C CA . GLN A 1 117 ? 6.218 4.008 -8.673 1.00 95.88 117 GLN A CA 1
ATOM 794 C C . GLN A 1 117 ? 7.748 4.032 -8.537 1.00 95.88 117 GLN A C 1
ATOM 796 O O . GLN A 1 117 ? 8.259 4.619 -7.575 1.00 95.88 117 GLN A O 1
ATOM 801 N N . PRO A 1 118 ? 8.499 3.463 -9.492 1.00 95.81 118 PRO A N 1
ATOM 802 C CA . PRO A 1 118 ? 9.940 3.669 -9.571 1.00 95.81 118 PRO A CA 1
ATOM 803 C C . PRO A 1 118 ? 10.305 5.152 -9.639 1.00 95.81 118 PRO A C 1
ATOM 805 O O . PRO A 1 118 ? 9.679 5.943 -10.350 1.00 95.81 118 PRO A O 1
ATOM 808 N N . ALA A 1 119 ? 11.336 5.545 -8.900 1.00 94.56 119 ALA A N 1
ATOM 809 C CA . ALA A 1 119 ? 11.806 6.924 -8.861 1.00 94.56 119 ALA A CA 1
ATOM 810 C C . ALA A 1 119 ? 12.386 7.387 -10.209 1.00 94.56 119 ALA A C 1
ATOM 812 O O . ALA A 1 119 ? 12.368 8.584 -10.495 1.00 94.56 119 ALA A O 1
ATOM 813 N N . ASP A 1 120 ? 12.864 6.450 -11.029 1.00 93.38 120 ASP A N 1
ATOM 814 C CA . ASP A 1 120 ? 13.359 6.678 -12.388 1.00 93.38 120 ASP A CA 1
ATOM 815 C C . ASP A 1 120 ? 12.242 6.720 -13.449 1.00 93.38 120 ASP A C 1
ATOM 817 O O . ASP A 1 120 ? 12.515 7.010 -14.613 1.00 93.38 120 ASP A O 1
ATOM 821 N N . GLY A 1 121 ? 10.988 6.454 -13.060 1.00 91.12 121 GLY A N 1
ATOM 822 C CA . GLY A 1 121 ? 9.847 6.400 -13.974 1.00 91.12 121 GLY A CA 1
ATOM 823 C C . GLY A 1 121 ? 9.892 5.225 -14.954 1.00 91.12 121 GLY A C 1
ATOM 824 O O . GLY A 1 121 ? 9.236 5.281 -15.991 1.00 91.12 121 GLY A O 1
ATOM 825 N N . SER A 1 122 ? 10.667 4.176 -14.657 1.00 91.19 122 SER A N 1
ATOM 826 C CA . SER A 1 122 ? 10.821 3.000 -15.526 1.00 91.19 122 SER A CA 1
ATOM 827 C C . SER A 1 122 ? 9.565 2.131 -15.643 1.00 91.19 122 SER A C 1
ATOM 829 O O . SER A 1 122 ? 9.454 1.349 -16.588 1.00 91.19 122 SER A O 1
ATOM 831 N N . ALA A 1 123 ? 8.619 2.265 -14.711 1.00 91.56 123 ALA A N 1
ATOM 832 C CA . ALA A 1 123 ? 7.349 1.552 -14.722 1.00 91.56 123 ALA A CA 1
ATOM 833 C C . ALA A 1 123 ? 6.193 2.455 -14.285 1.00 91.56 123 ALA A C 1
ATOM 835 O O . ALA A 1 123 ? 6.389 3.468 -13.606 1.00 91.56 123 ALA A O 1
ATOM 836 N N . ASP A 1 124 ? 4.983 2.041 -14.655 1.00 93.19 124 ASP A N 1
ATOM 837 C CA . ASP A 1 124 ? 3.751 2.691 -14.229 1.00 93.19 124 ASP A CA 1
ATOM 838 C C . ASP A 1 124 ? 3.541 2.575 -12.713 1.00 93.19 124 ASP A C 1
ATOM 840 O O . ASP A 1 124 ? 4.049 1.672 -12.039 1.00 93.19 124 ASP A O 1
ATOM 844 N N . LYS A 1 125 ? 2.733 3.494 -12.181 1.00 94.44 125 LYS A N 1
ATOM 845 C CA . LYS A 1 125 ? 2.267 3.457 -10.796 1.00 94.44 125 LYS A CA 1
ATOM 846 C C . LYS A 1 125 ? 1.524 2.153 -10.504 1.00 94.44 125 LYS A C 1
ATOM 848 O O . LYS A 1 125 ? 0.610 1.775 -11.235 1.00 94.44 125 LYS A O 1
ATOM 853 N N . ALA A 1 126 ? 1.836 1.551 -9.364 1.00 96.81 126 ALA A N 1
ATOM 854 C CA . ALA A 1 126 ? 1.071 0.464 -8.774 1.00 96.81 126 ALA A CA 1
ATOM 855 C C . ALA A 1 126 ? 0.570 0.854 -7.377 1.00 96.81 126 ALA A C 1
ATOM 857 O O . ALA A 1 126 ? 1.114 1.741 -6.718 1.00 96.81 126 ALA A O 1
ATOM 858 N N . SER A 1 127 ? -0.490 0.187 -6.945 1.00 97.69 127 SER A N 1
ATOM 859 C CA . SER A 1 127 ? -1.116 0.352 -5.642 1.00 97.69 127 SER A CA 1
ATOM 860 C C . SER A 1 127 ? -0.907 -0.910 -4.812 1.00 97.69 127 SER A C 1
ATOM 862 O O . SER A 1 127 ? -1.012 -2.018 -5.333 1.00 97.69 127 SER A O 1
ATOM 864 N N . TRP A 1 128 ? -0.660 -0.736 -3.520 1.00 98.19 128 TRP A N 1
ATOM 865 C CA . TRP A 1 128 ? -0.618 -1.789 -2.511 1.00 98.19 128 TRP A CA 1
ATOM 866 C C . TRP A 1 128 ? -1.761 -1.564 -1.537 1.00 98.19 128 TRP A C 1
ATOM 868 O O . TRP A 1 128 ? -1.863 -0.486 -0.954 1.00 98.19 128 TRP A O 1
ATOM 878 N N . LEU A 1 129 ? -2.604 -2.575 -1.353 1.00 98.38 129 LEU A N 1
ATOM 879 C CA . LEU A 1 129 ? -3.624 -2.593 -0.315 1.00 98.38 129 LEU A CA 1
ATOM 880 C C . LEU A 1 129 ? -3.086 -3.361 0.886 1.00 98.38 129 LEU A C 1
ATOM 882 O O . LEU A 1 129 ? -2.635 -4.502 0.763 1.00 98.38 129 LEU A O 1
ATOM 886 N N . LEU A 1 130 ? -3.135 -2.733 2.053 1.00 98.56 130 LEU A N 1
ATOM 887 C CA . LEU A 1 130 ? -2.646 -3.282 3.303 1.00 98.56 130 LEU A CA 1
ATOM 888 C C . LEU A 1 130 ? -3.764 -3.344 4.332 1.00 98.56 130 LEU A C 1
ATOM 890 O O . LEU A 1 130 ? -4.638 -2.478 4.379 1.00 98.56 130 LEU A O 1
ATOM 894 N N . ARG A 1 131 ? -3.670 -4.341 5.209 1.00 98.25 131 ARG A N 1
ATOM 895 C CA . ARG A 1 131 ? -4.518 -4.489 6.387 1.00 98.25 131 ARG A CA 1
ATOM 896 C C . ARG A 1 131 ? -3.662 -4.602 7.638 1.00 98.25 131 ARG A C 1
ATOM 898 O O . ARG A 1 131 ? -2.661 -5.319 7.656 1.00 98.25 131 ARG A O 1
ATOM 905 N N . LYS A 1 132 ? -4.065 -3.911 8.696 1.00 97.94 132 LYS A N 1
ATOM 906 C CA . LYS A 1 132 ? -3.465 -4.006 10.020 1.00 97.94 132 LYS A CA 1
ATOM 907 C C . LYS A 1 132 ? -4.016 -5.244 10.721 1.00 97.94 132 LYS A C 1
ATOM 909 O O . LYS A 1 132 ? -5.218 -5.369 10.936 1.00 97.94 132 LYS A O 1
ATOM 914 N N . VAL A 1 133 ? -3.133 -6.173 11.066 1.00 96.88 133 VAL A N 1
ATOM 915 C CA . VAL A 1 133 ? -3.461 -7.406 11.791 1.00 96.88 133 VAL A CA 1
ATOM 916 C C . VAL A 1 133 ? -2.480 -7.528 12.947 1.00 96.88 133 VAL A C 1
ATOM 918 O O . VAL A 1 133 ? -1.268 -7.451 12.743 1.00 96.88 133 VAL A O 1
ATOM 921 N N . ASP A 1 134 ? -3.002 -7.643 14.168 1.00 95.00 134 ASP A N 1
ATOM 922 C CA . ASP A 1 134 ? -2.209 -7.694 15.405 1.00 95.00 134 ASP A CA 1
ATOM 923 C C . ASP A 1 134 ? -1.195 -6.537 15.531 1.00 95.00 134 ASP A C 1
ATOM 925 O O . ASP A 1 134 ? -0.058 -6.700 15.973 1.00 95.00 134 ASP A O 1
ATOM 929 N N . GLY A 1 135 ? -1.605 -5.340 15.096 1.00 92.88 135 GLY A N 1
ATOM 930 C CA . GLY A 1 135 ? -0.786 -4.126 15.139 1.00 92.88 135 GLY A CA 1
ATOM 931 C C . GLY A 1 135 ? 0.285 -4.022 14.049 1.00 92.88 135 GLY A C 1
ATOM 932 O O . GLY A 1 135 ? 1.003 -3.026 14.022 1.00 92.88 135 GLY A O 1
ATOM 933 N N . SER A 1 136 ? 0.379 -4.996 13.139 1.00 95.50 136 SER A N 1
ATOM 934 C CA . SER A 1 136 ? 1.329 -4.995 12.020 1.00 95.50 136 SER A CA 1
ATOM 935 C C . SER A 1 136 ? 0.610 -4.853 10.681 1.00 95.50 136 SER A C 1
ATOM 937 O O . SER A 1 136 ? -0.411 -5.496 10.448 1.00 95.50 136 SER A O 1
ATOM 939 N N . TRP A 1 137 ? 1.150 -4.029 9.783 1.00 98.00 137 TRP A N 1
ATOM 940 C CA . TRP A 1 137 ? 0.634 -3.886 8.421 1.00 98.00 137 TRP A CA 1
ATOM 941 C C . TRP A 1 137 ? 1.056 -5.072 7.555 1.00 98.00 137 TRP A C 1
ATOM 943 O O . TRP A 1 137 ? 2.240 -5.399 7.476 1.00 98.00 137 TRP A O 1
ATOM 953 N N . GLN A 1 138 ? 0.089 -5.704 6.894 1.00 97.88 138 GLN A N 1
ATOM 954 C CA . GLN A 1 138 ? 0.306 -6.817 5.974 1.00 97.88 138 GLN A CA 1
ATOM 955 C C . GLN A 1 138 ? -0.274 -6.468 4.606 1.00 97.88 138 GLN A C 1
ATOM 957 O O . GLN A 1 138 ? -1.387 -5.950 4.526 1.00 97.88 138 GLN A O 1
ATOM 962 N N . VAL A 1 139 ? 0.470 -6.749 3.536 1.00 98.12 139 VAL A N 1
ATOM 963 C CA . VAL A 1 139 ? -0.015 -6.564 2.162 1.00 98.12 139 VAL A CA 1
ATOM 964 C C . VAL A 1 139 ? -1.051 -7.644 1.859 1.00 98.12 139 VAL A C 1
ATOM 966 O O . VAL A 1 139 ? -0.758 -8.833 1.972 1.00 98.12 139 VAL A O 1
ATOM 969 N N . VAL A 1 140 ? -2.257 -7.216 1.495 1.00 98.00 140 VAL A N 1
ATOM 970 C CA . VAL A 1 140 ? -3.378 -8.093 1.126 1.00 98.00 140 VAL A CA 1
ATOM 971 C C . VAL A 1 140 ? -3.435 -8.269 -0.386 1.00 98.00 140 VAL A C 1
ATOM 973 O O . VAL A 1 140 ? -3.667 -9.375 -0.865 1.00 98.00 140 VAL A O 1
ATOM 976 N N . ASP A 1 141 ? -3.193 -7.191 -1.134 1.00 97.94 141 ASP A N 1
ATOM 977 C CA . ASP A 1 141 ? -3.210 -7.200 -2.594 1.00 97.94 141 ASP A CA 1
ATOM 978 C C . ASP A 1 141 ? -2.342 -6.076 -3.166 1.00 97.94 141 ASP A C 1
ATOM 980 O O . ASP A 1 141 ? -1.994 -5.115 -2.472 1.00 97.94 141 ASP A O 1
ATOM 984 N N . ARG A 1 142 ? -1.978 -6.195 -4.441 1.00 97.06 142 ARG A N 1
ATOM 985 C CA . ARG A 1 142 ? -1.236 -5.174 -5.173 1.00 97.06 142 ARG A CA 1
ATOM 986 C C . ARG A 1 142 ? -1.490 -5.256 -6.671 1.00 97.06 142 ARG A C 1
ATOM 988 O O . ARG A 1 142 ? -1.569 -6.335 -7.252 1.00 97.06 142 ARG A O 1
ATOM 995 N N . GLY A 1 143 ? -1.501 -4.105 -7.324 1.00 96.06 143 GLY A N 1
ATOM 996 C CA . GLY A 1 143 ? -1.660 -4.039 -8.769 1.00 96.06 143 GLY A CA 1
ATOM 997 C C . GLY A 1 143 ? -1.821 -2.620 -9.282 1.00 96.06 143 GLY A C 1
ATOM 998 O O . GLY A 1 143 ? -1.885 -1.659 -8.523 1.00 96.06 143 GLY A O 1
ATOM 999 N N . THR A 1 144 ? -1.903 -2.482 -10.600 1.00 94.75 144 THR A N 1
ATOM 1000 C CA . THR A 1 144 ? -2.220 -1.202 -11.256 1.00 94.75 144 THR A CA 1
ATOM 1001 C C . THR A 1 144 ? -3.715 -0.882 -11.199 1.00 94.75 144 THR A C 1
ATOM 1003 O O . THR A 1 144 ? -4.113 0.264 -11.387 1.00 94.75 144 THR A O 1
ATOM 1006 N N . THR A 1 145 ? -4.546 -1.894 -10.929 1.00 93.12 145 THR A N 1
ATOM 1007 C CA . THR A 1 145 ? -5.997 -1.781 -10.774 1.00 93.12 145 THR A CA 1
ATOM 1008 C C . THR A 1 145 ? -6.394 -2.499 -9.492 1.00 93.12 145 THR A C 1
ATOM 1010 O O . THR A 1 145 ? -6.250 -3.712 -9.408 1.00 93.12 145 THR A O 1
ATOM 1013 N N . LEU A 1 146 ? -6.874 -1.747 -8.503 1.00 94.50 146 LEU A N 1
ATOM 1014 C CA . LEU A 1 146 ? -7.497 -2.282 -7.295 1.00 94.50 146 LEU A CA 1
ATOM 1015 C C . LEU A 1 146 ? -8.931 -1.774 -7.263 1.00 94.50 146 LEU A C 1
ATOM 1017 O O . LEU A 1 146 ? -9.147 -0.558 -7.294 1.00 94.50 146 LEU A O 1
ATOM 1021 N N . LEU A 1 147 ? -9.900 -2.687 -7.237 1.00 94.50 147 LEU A N 1
ATOM 1022 C CA . LEU A 1 147 ? -11.312 -2.334 -7.213 1.00 94.50 147 LEU A CA 1
ATOM 1023 C C . LEU A 1 147 ? -11.902 -2.632 -5.829 1.00 94.50 147 LEU A C 1
ATOM 1025 O O . LEU A 1 147 ? -11.598 -3.672 -5.246 1.00 94.50 147 LEU A O 1
ATOM 1029 N N . PRO A 1 148 ? -12.820 -1.789 -5.323 1.00 95.00 148 PRO A N 1
ATOM 1030 C CA . PRO A 1 148 ? -13.520 -2.066 -4.067 1.00 95.00 148 PRO A CA 1
ATOM 1031 C C . PRO A 1 148 ? -14.278 -3.403 -4.064 1.00 95.00 148 PRO A C 1
ATOM 1033 O O . PRO A 1 148 ? -14.483 -3.999 -3.014 1.00 95.00 148 PRO A O 1
ATOM 1036 N N . ALA A 1 149 ? -14.709 -3.881 -5.238 1.00 96.44 149 ALA A N 1
ATOM 1037 C CA . ALA A 1 149 ? -15.431 -5.145 -5.373 1.00 96.44 149 ALA A CA 1
ATOM 1038 C C . ALA A 1 149 ? -14.562 -6.377 -5.063 1.00 96.44 149 ALA A C 1
ATOM 1040 O O . ALA A 1 149 ? -15.107 -7.402 -4.656 1.00 96.44 149 ALA A O 1
ATOM 1041 N N . ASP A 1 150 ? -13.241 -6.267 -5.230 1.00 96.56 150 ASP A N 1
ATOM 1042 C CA . ASP A 1 150 ? -12.298 -7.358 -4.966 1.00 96.56 150 ASP A CA 1
ATOM 1043 C C . ASP A 1 150 ? -12.009 -7.507 -3.461 1.00 96.56 150 ASP A C 1
ATOM 1045 O O . ASP A 1 150 ? -11.621 -8.581 -3.004 1.00 96.56 150 ASP A O 1
ATOM 1049 N N . HIS A 1 151 ? -12.268 -6.449 -2.682 1.00 97.06 151 HIS A N 1
ATOM 1050 C CA . HIS A 1 151 ? -11.978 -6.348 -1.247 1.00 97.06 151 HIS A CA 1
ATOM 1051 C C . HIS A 1 151 ? -13.195 -5.797 -0.483 1.00 97.06 151 HIS A C 1
ATOM 1053 O O . HIS A 1 151 ? -13.170 -4.658 -0.008 1.00 97.06 151 HIS A O 1
ATOM 1059 N N . PRO A 1 152 ? -14.292 -6.571 -0.365 1.00 97.00 152 PRO A N 1
ATOM 1060 C CA . PRO A 1 152 ? -15.545 -6.093 0.227 1.00 97.00 152 PRO A CA 1
ATOM 1061 C C . PRO A 1 152 ? -15.454 -5.811 1.735 1.00 97.00 152 PRO A C 1
ATOM 1063 O O . PRO A 1 152 ? -16.347 -5.178 2.298 1.00 97.00 152 PRO A O 1
ATOM 1066 N N . ASP A 1 153 ? -14.410 -6.299 2.405 1.00 96.88 153 ASP A N 1
ATOM 1067 C CA . ASP A 1 153 ? -14.114 -6.041 3.812 1.00 96.88 153 ASP A CA 1
ATOM 1068 C C . ASP A 1 153 ? -13.282 -4.768 4.043 1.00 96.88 153 ASP A C 1
ATOM 1070 O O . ASP A 1 153 ? -13.156 -4.320 5.189 1.00 96.88 153 ASP A O 1
ATOM 1074 N N . ALA A 1 154 ? -12.756 -4.156 2.978 1.00 97.00 154 ALA A N 1
ATOM 1075 C CA . ALA A 1 154 ? -12.064 -2.877 3.038 1.00 97.00 154 ALA A CA 1
ATOM 1076 C C . ALA A 1 154 ? -13.060 -1.696 2.987 1.00 97.00 154 ALA A C 1
ATOM 1078 O O . ALA A 1 154 ? -14.005 -1.702 2.191 1.00 97.00 154 ALA A O 1
ATOM 1079 N N . PRO A 1 155 ? -12.868 -0.640 3.802 1.00 96.50 155 PRO A N 1
ATOM 1080 C CA . PRO A 1 155 ? -13.667 0.576 3.724 1.00 96.50 155 PRO A CA 1
ATOM 1081 C C . PRO A 1 155 ? -13.596 1.195 2.320 1.00 96.50 155 PRO A C 1
ATOM 1083 O O . PRO A 1 155 ? -12.494 1.438 1.833 1.00 96.50 155 PRO A O 1
ATOM 1086 N N . PRO A 1 156 ? -14.727 1.555 1.681 1.00 94.25 156 PRO A N 1
ATOM 1087 C CA . PRO A 1 156 ? -14.713 2.137 0.336 1.00 94.25 156 PRO A CA 1
ATOM 1088 C C . PRO A 1 156 ? -13.874 3.415 0.212 1.00 94.25 156 PRO A C 1
ATOM 1090 O O . PRO A 1 156 ? -13.391 3.733 -0.871 1.00 94.25 156 PRO A O 1
ATOM 1093 N N . SER A 1 157 ? -13.703 4.153 1.311 1.00 93.75 157 SER A N 1
ATOM 1094 C CA . SER A 1 157 ? -12.888 5.368 1.357 1.00 93.75 157 SER A CA 1
ATOM 1095 C C . SER A 1 157 ? -11.399 5.113 1.126 1.00 93.75 157 SER A C 1
ATOM 1097 O O . SER A 1 157 ? -10.736 6.007 0.625 1.00 93.75 157 SER A O 1
ATOM 1099 N N . VAL A 1 158 ? -10.878 3.907 1.391 1.00 95.44 158 VAL A N 1
ATOM 1100 C CA . VAL A 1 158 ? -9.452 3.597 1.162 1.00 95.44 158 VAL A CA 1
ATOM 1101 C C . VAL A 1 158 ? -9.091 3.498 -0.331 1.00 95.44 158 VAL A C 1
ATOM 1103 O O . VAL A 1 158 ? -7.918 3.450 -0.694 1.00 95.44 158 VAL A O 1
ATOM 1106 N N . PHE A 1 159 ? -10.093 3.454 -1.218 1.00 93.56 159 PHE A N 1
ATOM 1107 C CA . PHE A 1 159 ? -9.909 3.366 -2.670 1.00 93.56 159 PHE A CA 1
ATOM 1108 C C . PHE A 1 159 ? -10.013 4.712 -3.401 1.00 93.56 159 PHE A C 1
ATOM 1110 O O . PHE A 1 159 ? -9.883 4.712 -4.629 1.00 93.56 159 PHE A O 1
ATOM 1117 N N . GLN A 1 160 ? -10.286 5.810 -2.688 1.00 82.50 160 GLN A N 1
ATOM 1118 C CA . GLN A 1 160 ? -10.529 7.132 -3.281 1.00 82.50 160 GLN A CA 1
ATOM 1119 C C . GLN A 1 160 ? -9.247 7.885 -3.638 1.00 82.50 160 GLN A C 1
ATOM 1121 O O . GLN A 1 160 ? -8.185 7.575 -3.058 1.00 82.50 160 GLN A O 1
#

Foldseek 3Di:
DDDDDDPVVVVVVVVVVVVVPPPPDDDDDDDDDDDDDDYDDDDDDDDDDDDDDDDDDPDPPPPPPDPQDDDDPVVVVVQVQQQVQVVVVCCVVCVPLADKDWDHWDDDPQKIKTWIHRPVNPDDIKIWIWGQDPNHTDTPDMGNDDDCVVPVVDDPRNVD

Secondary structure (DSSP, 8-state):
------HHHHHHHHHHHHGGGSTT------------------------------------------------TTHHHHHHHHHHHHHHHHHHH-TTS-SEEEEEEEEETTEEEEEEEETT--S--EEEEEEEET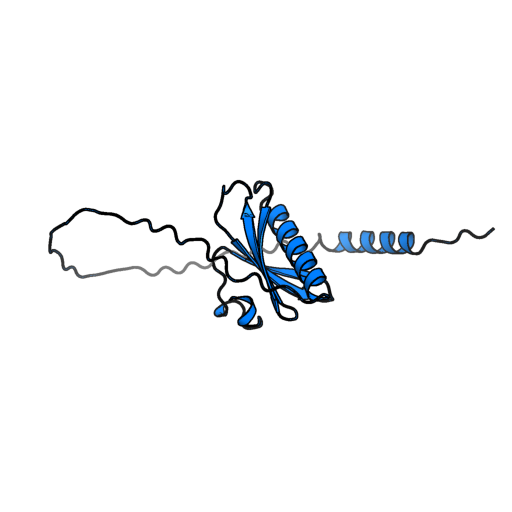TEEEEEEEES---GGG-TTS-GGGG-

pLDDT: mean 73.84, std 23.19, range [37.94, 98.56]

=== Feature glossary ===
The record interleaves many kinds of information about one protein. Here is each kind framed as the question it answers.

Q: What are the backbone torsion angles?
A: φ (phi) and ψ (psi) are the two rotatable backbone dihedrals per residue: φ is the C(i-1)–N–Cα–C torsion, ψ is the N–Cα–C–N(i+1) torsion, both in degrees on (−180°, 180°]. α-helical residues cluster near (−60°, −45°); β-strand residues near (−120°, +130°). A Ramachandran plot is simply a scatter of (φ, ψ) for every residue.

Q: What is the amino-acid chain?
A: This is the polypeptide sequence — one letter per residue, N-terminus first. Length ranges from a few dozen residues for small domains to over a thousand for large multi-domain proteins.

Q: How mobile is each atom in the crystal?
A: For experimental (PDB) structures, the B-factor (temperature factor) quantifies the positional spread of each atom in the crystal — a combination of thermal vibration and static disorder — in units of Å². High B-factors mark flexible loops or poorly resolved regions; low B-factors mark the rigid, well-ordered core.

Q: Are the domains correctly placed relative to each other?
A: Predicted Aligned Error (PAE) is an AlphaFold confidence matrix: entry (i, j) is the expected error in the position of residue j, in ångströms, when the prediction is superimposed on the true structure at residue i. Low PAE within a block of residues means that block is internally rigid and well-predicted; high PAE between two blocks means their relative placement is uncertain even if each block individually is confident.

Q: How confident is the AlphaFold model at each residue?
A: pLDDT is the predicted lDDT-Cα score: AlphaFold's confidence that the local environment of each residue (all inter-atomic distances within 15 Å) is correctly placed. It is a per-residue number between 0 and 100, with higher meaning more reliable.

Q: What family and function is it annotated with?
A: Functional annotations link the protein to curated databases. InterPro entries identify conserved domains and families by matching the sequence against member-database signatures (Pfam, PROSITE, CDD, …). Gene Ontology (GO) terms describe molecular function, biological process, and cellular component in a controlled vocabulary. CATH places the structure in a hierarchical fold classification (Class/Architecture/Topology/Homologous-superfamily). The organism is the source species.

Q: How big and how compact is the whole molecule?
A: Three whole-structure scalars: the radius of gyration (RMS distance of Cα from centroid, in Å), the count of Cα–Cα contacts (pairs closer than 8 Å and separated by more than four residues in sequence — i.e. tertiary, not local, contacts), and the bounding-box dimensions. Together they distinguish compact globular folds from extended fibres or disordered chains.

Q: What known structures does this most resemble?
A: The Foldseek neighbor list gives the closest experimentally determined structures in the PDB, ranked by structural alignment. TM-score near 1 means near-identical fold; near 0.3 means only rough topology match. This is how one finds what a novel AlphaFold prediction most resembles in the solved-structure universe.

Q: Which residues are buried vs exposed?
A: SASA measures how much of the protein is reachable by solvent. It is computed by rolling a water-sized probe over the atomic surface and summing the exposed area (Å²). Per-residue SASA distinguishes core (buried, low SASA) from surface (exposed, high SASA) residues; total SASA is a whole-molecule size measure.

Q: Which residues are in helices, strands, or loops?
A: Eight-state secondary structure (DSSP): H is the canonical α-helix, G the tighter 3₁₀-helix, I the wider π-helix; E/B are β-structure, T and S are turns and bends, and '-' is everything else. DSSP derives these from the pattern of main-chain N–H···O=C hydrogen bonds, not from the sequence.

Q: Where is each backbone atom in 3D?
A: Structure coordinates are given as an mmCIF _atom_site loop: one row per atom with element, residue name, chain id, sequence number, and x/y/z position in Å. Only the four main-chain atoms per residue are included here; side chains are omitted to keep the record compact.

Q: What if only a Cα trace is available?
A: Three-state secondary structure (P-SEA) collapses the eight DSSP classes into helix (a), strand (b), and coil (c). P-SEA assigns these from Cα geometry alone — distances and angles — without requiring backbone oxygens, so it works on any Cα trace.

Q: What do the rendered images show?
A: The six renders are orthographic views along the three Cartesian axes in both directions. Representation (cartoon, sticks, or surface) and color scheme (sequence-rainbow or by-chain) vary across proteins so the training set covers all the common visualization conventions.

Q: What does the local fold look like, residue by residue?
A: Foldseek's 3Di representation compresses backbone geometry into a per-residue letter drawn from a learned twenty-state alphabet. It captures the tertiary interaction pattern around each residue — which residues are packed against it in space, regardless of where they are in sequence.

Q: What do the diagnostic plots show?
A: The contact map is a binary N×N matrix image: pixel (i, j) is dark where Cα_i and Cα_j are within 8 Å and |i−j|>4. Because the |i−j|>4 filter removes local helical contacts, off-diagonal stripes parallel to the main diagonal indicate parallel β-sheets; stripes perpendicular to it indicate antiparallel β-sheets. The Ramachandran plot scatters every residue's (φ, ψ) pair against the sterically allowed regions. The PAE heatmap renders the predicted-aligned-error matrix.